Protein AF-G9KLR5-F1 (afdb_monomer)

Mean predicted aligned error: 3.5 Å

Secondary structure (DSSP, 8-state):
-PPPEEEEEE--TTSPPEEPPPEESSS--------------HHHHHHHHH----EEEEEE-SS-EEEEE-

Nearest PDB structures (foldseek):
  2yrb-assembly1_A  TM=8.856E-01  e=5.221E-09  Homo sapiens
  7yrn-assembly1_H  TM=5.237E-01  e=5.596E+00  Homo sapiens
  6lht-assembly1_L  TM=4.208E-01  e=3.847E+00  Mus musculus

Radius of gyration: 14.97 Å; Cα contacts (8 Å, |Δi|>4): 97; chains: 1; bounding box: 34×21×42 Å

Solvent-accessible surface area (backbone atoms only — not comparable to full-atom values): 4541 Å² total; per-residue (Å²): 136,80,66,52,32,33,34,40,37,40,51,54,93,93,52,75,76,44,69,48,59,79,38,69,37,94,76,61,81,5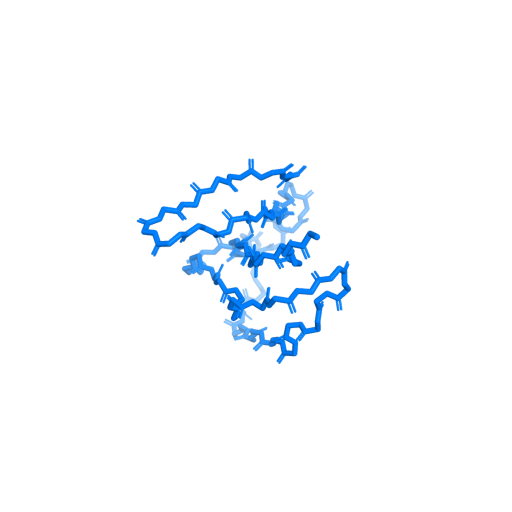9,90,70,86,87,86,78,93,75,77,92,42,73,67,51,54,48,44,69,76,76,52,81,73,64,57,34,36,29,43,54,54,100,89,52,69,45,80,77,48,110

pLDDT: mean 95.02, std 4.64, range [63.12, 98.38]

InterPro domains:
  IPR021656 RPGR-interacting protein 1, first C2 domain [PF11618] (1-70)
  IPR031139 RPGRIP1 family [PTHR14240] (1-70)
  IPR035892 C2 domain superfamily [G3DSA:2.60.40.150] (1-70)
  IPR035892 C2 domain superfamily [SSF49562] (2-69)

Structure (mmCIF, N/C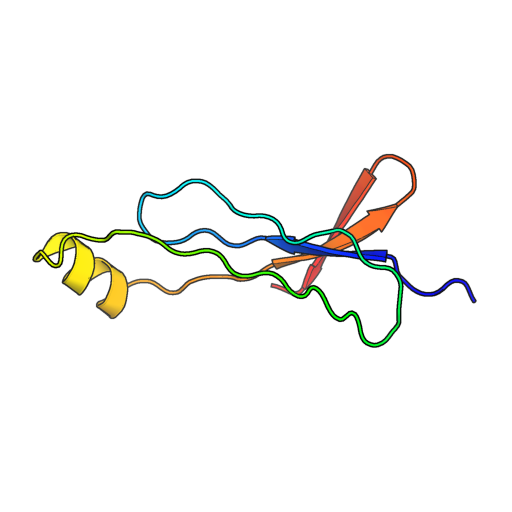A/C/O backbone):
data_AF-G9KLR5-F1
#
_entry.id   AF-G9KLR5-F1
#
loop_
_atom_site.group_PDB
_atom_site.id
_atom_site.type_symbol
_atom_site.label_atom_id
_atom_site.label_alt_id
_atom_site.label_comp_id
_atom_site.label_asym_id
_atom_site.label_entity_id
_atom_site.label_seq_id
_atom_site.pdbx_PDB_ins_code
_atom_site.Cartn_x
_atom_site.Cartn_y
_atom_site.Cartn_z
_atom_site.occupancy
_atom_site.B_iso_or_equiv
_atom_site.auth_seq_id
_atom_site.auth_comp_id
_atom_site.auth_asym_id
_atom_site.auth_atom_id
_atom_site.pdbx_PDB_model_num
ATOM 1 N N . ASP A 1 1 ? 12.918 4.276 -23.337 1.00 63.12 1 ASP A N 1
ATOM 2 C CA . ASP A 1 1 ? 12.636 4.359 -21.895 1.00 63.12 1 ASP A CA 1
ATOM 3 C C . ASP A 1 1 ? 12.564 2.987 -21.269 1.00 63.12 1 ASP A C 1
ATOM 5 O O . ASP A 1 1 ? 12.091 2.064 -21.922 1.00 63.12 1 ASP A O 1
ATOM 9 N N . LYS A 1 2 ? 13.075 2.839 -20.042 1.00 82.31 2 LYS A N 1
ATOM 10 C CA . LYS A 1 2 ? 12.788 1.661 -19.216 1.00 82.31 2 LYS A CA 1
ATOM 11 C C . LYS A 1 2 ? 11.483 1.927 -18.479 1.00 82.31 2 LYS A C 1
ATOM 13 O O . LYS A 1 2 ? 11.333 2.995 -17.893 1.00 82.31 2 LYS A O 1
ATOM 18 N N . GLU A 1 3 ? 10.565 0.970 -18.519 1.00 91.19 3 GLU A N 1
ATOM 19 C CA . GLU A 1 3 ? 9.339 1.042 -17.724 1.00 91.19 3 GLU A CA 1
ATOM 20 C C . GLU A 1 3 ? 9.677 1.141 -16.226 1.00 91.19 3 GLU A C 1
ATOM 22 O O . GLU A 1 3 ? 10.656 0.516 -15.796 1.00 91.19 3 GLU A O 1
ATOM 27 N N . PRO A 1 4 ? 8.911 1.927 -15.443 1.00 94.50 4 PRO A N 1
ATOM 28 C CA . PRO A 1 4 ? 9.164 2.098 -14.021 1.00 94.50 4 PRO A CA 1
ATOM 29 C C . PRO A 1 4 ? 8.943 0.782 -13.280 1.00 94.50 4 PRO A C 1
ATOM 31 O O . PRO A 1 4 ? 8.137 -0.055 -13.687 1.00 94.50 4 PRO A O 1
ATOM 34 N N . VAL A 1 5 ? 9.679 0.614 -12.188 1.00 96.94 5 VAL A N 1
ATOM 35 C CA . VAL A 1 5 ? 9.568 -0.529 -11.286 1.00 96.94 5 VAL A CA 1
ATOM 36 C C . VAL A 1 5 ? 8.972 -0.002 -9.992 1.00 96.94 5 VAL A C 1
ATOM 38 O O . VAL A 1 5 ? 9.589 0.844 -9.350 1.00 96.94 5 VAL A O 1
ATOM 41 N N . THR A 1 6 ? 7.772 -0.443 -9.632 1.00 97.44 6 THR A N 1
ATOM 42 C CA . THR A 1 6 ? 7.024 0.130 -8.509 1.00 97.44 6 THR A CA 1
ATOM 43 C C . THR A 1 6 ? 6.535 -0.927 -7.531 1.00 97.44 6 THR A C 1
ATOM 45 O O . THR A 1 6 ? 6.396 -2.104 -7.869 1.00 97.44 6 THR A O 1
ATOM 48 N N . PHE A 1 7 ? 6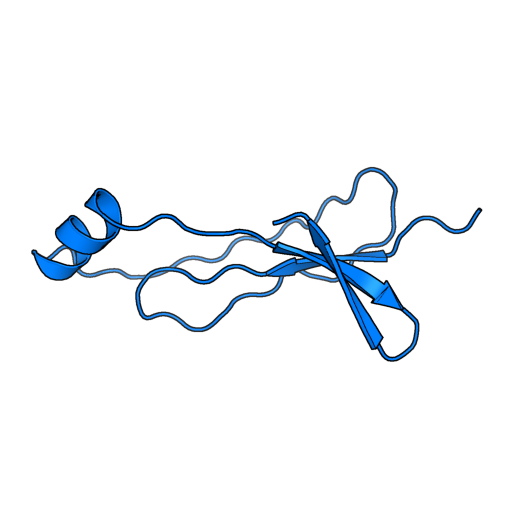.270 -0.491 -6.304 1.00 97.94 7 PHE A N 1
ATOM 49 C CA . PHE A 1 7 ? 5.553 -1.243 -5.278 1.00 97.94 7 PHE A CA 1
ATOM 50 C C . PHE A 1 7 ? 4.782 -0.275 -4.382 1.00 97.94 7 PHE A C 1
ATOM 52 O O . PHE A 1 7 ? 5.089 0.917 -4.342 1.00 97.94 7 PHE A O 1
ATOM 59 N N . CYS A 1 8 ? 3.794 -0.782 -3.651 1.00 98.00 8 CYS A N 1
ATOM 60 C CA . CYS A 1 8 ? 3.019 0.013 -2.710 1.00 98.00 8 CYS A CA 1
ATOM 61 C C . CYS A 1 8 ? 3.222 -0.480 -1.280 1.00 98.00 8 CYS A C 1
ATOM 63 O O . CYS A 1 8 ? 3.370 -1.686 -1.059 1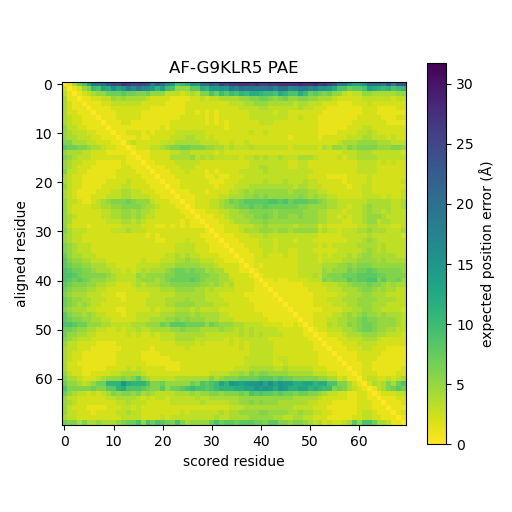.00 98.00 8 CYS A O 1
ATOM 65 N N . THR A 1 9 ? 3.154 0.439 -0.318 1.00 98.06 9 THR A N 1
ATOM 66 C CA . THR A 1 9 ? 3.096 0.114 1.111 1.00 98.06 9 THR A CA 1
ATOM 67 C C . THR A 1 9 ? 1.841 0.675 1.751 1.00 98.06 9 THR A C 1
ATOM 69 O O . THR A 1 9 ? 1.331 1.724 1.360 1.00 98.06 9 THR A O 1
ATOM 72 N N . TYR A 1 10 ? 1.324 -0.040 2.743 1.00 97.62 10 TYR A N 1
ATOM 73 C CA . TYR A 1 10 ? 0.216 0.430 3.565 1.00 97.62 10 TYR A CA 1
ATOM 74 C C . TYR A 1 10 ? 0.228 -0.274 4.920 1.00 97.62 10 TYR A C 1
ATOM 76 O O . TYR A 1 10 ? 0.669 -1.418 5.045 1.00 97.62 10 TYR A O 1
ATOM 84 N N . ALA A 1 11 ? -0.283 0.410 5.938 1.00 96.31 11 ALA A N 1
ATOM 85 C CA . ALA A 1 11 ? -0.478 -0.146 7.270 1.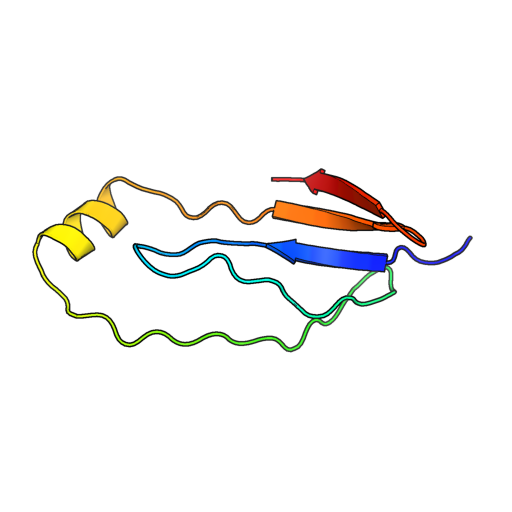00 96.31 11 ALA A CA 1
ATOM 86 C C . ALA A 1 11 ? -1.958 -0.083 7.636 1.00 96.31 11 ALA A C 1
ATOM 88 O O . ALA A 1 11 ? -2.643 0.902 7.354 1.00 96.31 11 ALA A O 1
ATOM 89 N N . PHE A 1 12 ? -2.450 -1.140 8.270 1.00 96.12 12 PHE A N 1
ATOM 90 C CA . PHE A 1 12 ? -3.837 -1.242 8.692 1.00 96.12 12 PHE A CA 1
ATOM 91 C C . PHE A 1 12 ? -3.900 -1.561 10.180 1.00 96.12 12 PHE A C 1
ATOM 93 O O . PHE A 1 12 ? -3.323 -2.545 10.628 1.00 96.12 12 PHE A O 1
ATOM 100 N N . TYR A 1 13 ? -4.648 -0.749 10.922 1.00 94.69 13 TYR A N 1
ATOM 101 C CA . TYR A 1 13 ? -4.891 -0.919 12.352 1.00 94.69 13 TYR A CA 1
ATOM 102 C C . TYR A 1 13 ? -3.593 -1.127 13.162 1.00 94.69 13 TYR A C 1
ATOM 104 O O . TYR A 1 13 ? -2.705 -0.280 13.084 1.00 94.69 13 TYR A O 1
ATOM 112 N N . ASP A 1 14 ? -3.493 -2.203 13.947 1.00 92.00 14 ASP A N 1
ATOM 113 C CA . ASP A 1 14 ? -2.321 -2.592 14.741 1.00 92.00 14 ASP A CA 1
ATOM 114 C C . ASP A 1 14 ? -1.445 -3.660 14.058 1.00 92.00 14 ASP A C 1
ATOM 116 O O . ASP A 1 14 ? -0.536 -4.209 14.683 1.00 92.00 14 ASP A O 1
ATOM 120 N N . PHE A 1 15 ? -1.693 -3.942 12.775 1.00 95.19 15 PHE A N 1
ATOM 121 C CA . PHE A 1 15 ? -0.908 -4.899 12.002 1.00 95.19 15 PHE A CA 1
ATOM 122 C C . PHE A 1 15 ? 0.374 -4.277 11.439 1.00 95.19 15 PHE A C 1
ATOM 124 O O . PHE A 1 15 ? 0.506 -3.062 11.281 1.00 95.19 15 PHE A O 1
ATOM 131 N N . GLU A 1 16 ? 1.324 -5.147 11.096 1.00 96.00 16 GLU A N 1
ATOM 132 C CA . GLU A 1 16 ? 2.586 -4.754 10.473 1.00 96.00 16 GLU A CA 1
ATOM 133 C C . GLU A 1 16 ? 2.381 -4.131 9.085 1.00 96.00 16 GLU A C 1
ATOM 135 O O . GLU A 1 16 ? 1.467 -4.500 8.338 1.00 96.00 16 GLU A O 1
ATOM 140 N N . LEU A 1 17 ? 3.288 -3.216 8.725 1.00 96.38 17 LEU A N 1
ATOM 141 C CA . LEU A 1 17 ? 3.349 -2.606 7.398 1.00 96.38 17 LEU A CA 1
ATOM 142 C C . LEU A 1 17 ? 3.433 -3.692 6.316 1.00 96.38 17 LEU A C 1
ATOM 144 O O . LEU A 1 17 ? 4.299 -4.565 6.370 1.00 96.38 17 LEU A O 1
ATOM 148 N N . G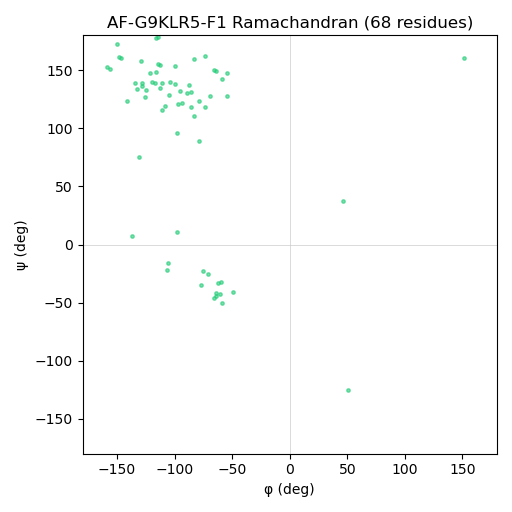LN A 1 18 ? 2.551 -3.617 5.323 1.00 98.00 18 GLN A N 1
ATOM 149 C CA . GLN A 1 18 ? 2.571 -4.505 4.165 1.00 98.00 18 GLN A CA 1
ATOM 150 C C . GLN A 1 18 ? 3.209 -3.837 2.962 1.00 98.00 18 GLN A C 1
ATOM 152 O O . GLN A 1 18 ? 3.110 -2.623 2.786 1.00 98.00 18 GLN A O 1
ATOM 157 N N . THR A 1 19 ? 3.757 -4.681 2.092 1.00 97.62 19 THR A N 1
ATOM 158 C CA . THR A 1 19 ? 4.358 -4.290 0.821 1.00 97.62 19 THR A CA 1
ATOM 159 C C . THR A 1 19 ? 3.842 -5.201 -0.284 1.00 97.62 19 THR A C 1
ATOM 161 O O . THR A 1 19 ? 3.806 -6.422 -0.120 1.00 97.62 19 THR A O 1
ATOM 164 N N . THR A 1 20 ? 3.449 -4.630 -1.421 1.00 97.88 20 THR A N 1
ATOM 165 C CA . THR A 1 20 ? 3.111 -5.420 -2.613 1.00 97.88 20 THR A CA 1
ATOM 166 C C . THR A 1 20 ? 4.374 -5.984 -3.274 1.00 97.88 20 THR A C 1
ATOM 168 O O . THR A 1 20 ? 5.468 -5.458 -3.064 1.00 97.88 20 THR A O 1
ATOM 171 N N . PRO A 1 21 ? 4.261 -7.008 -4.140 1.00 97.00 21 PRO A N 1
ATOM 172 C CA . PRO A 1 21 ? 5.361 -7.389 -5.015 1.00 97.00 21 PRO A CA 1
ATOM 173 C C . PRO A 1 21 ? 5.855 -6.197 -5.841 1.00 97.00 21 PRO A C 1
ATOM 175 O O . PRO A 1 21 ? 5.072 -5.322 -6.218 1.00 97.00 21 PRO A O 1
ATOM 178 N N . ILE A 1 22 ? 7.152 -6.191 -6.134 1.00 96.38 22 ILE A N 1
ATOM 179 C CA . ILE A 1 22 ? 7.773 -5.208 -7.019 1.00 96.38 22 ILE A CA 1
ATOM 180 C C . ILE A 1 22 ? 7.469 -5.606 -8.466 1.00 96.38 22 ILE A C 1
ATOM 182 O O . ILE A 1 22 ? 7.798 -6.719 -8.882 1.00 96.38 22 ILE A O 1
ATOM 186 N N . VAL A 1 23 ? 6.852 -4.708 -9.232 1.00 96.75 23 VAL A N 1
ATOM 187 C CA . VAL A 1 23 ? 6.414 -4.972 -10.611 1.00 96.75 23 VAL A CA 1
ATOM 188 C C . VAL A 1 23 ? 6.931 -3.883 -11.543 1.00 96.75 23 VAL A C 1
ATOM 190 O O . VAL A 1 23 ? 6.919 -2.704 -11.201 1.00 96.75 23 VAL A O 1
ATOM 193 N N . GLN A 1 24 ? 7.394 -4.283 -12.728 1.00 95.75 24 GLN A N 1
ATOM 194 C CA . GLN A 1 24 ? 7.803 -3.369 -13.791 1.00 95.75 24 GLN A CA 1
ATOM 195 C C . GLN A 1 24 ? 6.648 -3.153 -14.777 1.00 95.75 24 GLN A C 1
ATOM 197 O O . GLN A 1 24 ? 6.050 -4.127 -15.230 1.00 95.75 24 GLN A O 1
ATOM 202 N N . GLY A 1 25 ? 6.351 -1.900 -15.124 1.00 94.38 25 GLY A N 1
ATOM 203 C CA . GLY A 1 25 ? 5.345 -1.567 -16.136 1.00 94.38 25 GLY A CA 1
ATOM 204 C C . GLY A 1 25 ? 4.683 -0.208 -15.915 1.00 94.38 25 GLY A C 1
ATOM 205 O O . GLY A 1 25 ? 4.689 0.330 -14.813 1.00 94.38 25 GLY A O 1
ATOM 206 N N . LEU A 1 26 ? 4.070 0.350 -16.964 1.00 92.25 26 LEU A N 1
ATOM 207 C CA . LEU A 1 26 ? 3.271 1.586 -16.861 1.00 92.25 26 LEU A CA 1
ATOM 208 C C . LEU A 1 26 ? 1.891 1.360 -16.212 1.00 92.25 26 LEU A C 1
ATOM 210 O O . LEU A 1 26 ? 1.298 2.291 -15.672 1.00 92.25 26 LEU A O 1
ATOM 214 N N . HIS A 1 27 ? 1.396 0.121 -16.256 1.00 93.56 27 HIS A N 1
ATOM 215 C CA . HIS A 1 27 ? 0.144 -0.317 -15.638 1.00 93.56 27 HIS A CA 1
ATOM 216 C C . HIS A 1 27 ? 0.403 -1.599 -14.829 1.00 93.56 27 HIS A C 1
ATOM 218 O O . HIS A 1 27 ? 0.109 -2.693 -15.311 1.00 93.56 27 HIS A O 1
ATOM 224 N N . PRO A 1 28 ? 1.032 -1.497 -13.645 1.00 93.56 28 PRO A N 1
ATOM 225 C CA . PRO A 1 28 ? 1.443 -2.667 -12.878 1.00 93.56 28 PRO A CA 1
ATOM 226 C C . PRO A 1 28 ? 0.236 -3.422 -12.302 1.00 93.56 28 PRO A C 1
ATOM 228 O O . PRO A 1 28 ? -0.600 -2.852 -11.600 1.00 93.56 28 PRO A O 1
ATOM 231 N N . GLU A 1 29 ? 0.177 -4.731 -12.550 1.00 95.88 29 GLU A N 1
ATOM 232 C CA . GLU A 1 29 ? -0.772 -5.646 -11.910 1.00 95.88 29 GLU A CA 1
ATOM 233 C C . GLU A 1 29 ? -0.095 -6.365 -10.737 1.00 95.88 29 GLU A C 1
ATOM 235 O O . GLU A 1 29 ? 0.589 -7.373 -10.911 1.00 95.88 29 GLU A O 1
ATOM 240 N N . TYR A 1 30 ? -0.277 -5.851 -9.519 1.00 95.94 30 TYR A N 1
ATOM 241 C CA . TYR A 1 30 ? 0.382 -6.413 -8.332 1.00 95.94 30 TYR A CA 1
ATOM 242 C C . TYR A 1 30 ? -0.162 -7.779 -7.898 1.00 95.94 30 TYR A C 1
ATOM 244 O O . TYR A 1 30 ? 0.554 -8.525 -7.233 1.00 95.94 30 TYR A O 1
ATOM 252 N N . ASN A 1 31 ? -1.424 -8.089 -8.229 1.00 96.00 31 ASN A N 1
ATOM 253 C CA . ASN A 1 31 ? -2.105 -9.342 -7.869 1.00 96.00 31 ASN A CA 1
ATOM 254 C C . ASN A 1 31 ? -1.924 -9.740 -6.389 1.00 96.00 31 ASN A C 1
ATOM 256 O O . ASN A 1 31 ? -1.772 -10.913 -6.049 1.00 96.00 31 ASN A O 1
ATOM 260 N N . PHE A 1 32 ? -1.927 -8.739 -5.505 1.00 96.75 32 PHE A N 1
ATOM 261 C CA . PHE A 1 32 ? -1.680 -8.895 -4.078 1.00 96.75 32 PHE A CA 1
ATOM 262 C C . PHE A 1 32 ? -2.984 -8.815 -3.285 1.00 96.75 32 PHE A C 1
ATOM 264 O O . PHE A 1 32 ? -3.856 -7.992 -3.560 1.00 96.75 32 PHE A O 1
ATOM 271 N N . THR A 1 33 ? -3.123 -9.665 -2.273 1.00 96.50 33 THR A N 1
ATOM 272 C CA . THR A 1 33 ? -4.238 -9.631 -1.324 1.00 96.50 33 THR A CA 1
ATOM 273 C C . THR A 1 33 ? -3.700 -9.948 0.062 1.00 96.50 33 THR A C 1
ATOM 275 O O . THR A 1 33 ? -3.115 -11.010 0.261 1.00 96.50 33 THR A O 1
ATOM 278 N N . SER A 1 34 ? -3.934 -9.050 1.020 1.00 95.31 34 SER A N 1
ATOM 279 C CA . SER A 1 34 ? -3.683 -9.296 2.443 1.00 95.31 34 SER A CA 1
ATOM 280 C C . SER A 1 34 ? -5.009 -9.376 3.193 1.00 95.31 34 SER A C 1
ATOM 282 O O . SER A 1 34 ? -5.938 -8.620 2.900 1.00 95.31 34 SER A O 1
ATOM 284 N N . GLN A 1 35 ? -5.111 -10.315 4.133 1.00 96.06 35 GLN A N 1
ATOM 285 C CA . GLN A 1 35 ? -6.316 -10.573 4.920 1.00 96.06 35 GLN A CA 1
ATOM 286 C C . GLN A 1 35 ? -5.969 -10.571 6.404 1.00 96.06 35 GLN A C 1
ATOM 288 O O . GLN A 1 35 ? -4.987 -11.185 6.817 1.00 96.06 35 GLN A O 1
ATOM 293 N N . TYR A 1 36 ? -6.815 -9.924 7.202 1.00 94.31 36 TYR A N 1
ATOM 294 C CA . TYR A 1 36 ? -6.604 -9.763 8.635 1.00 94.31 36 TYR A CA 1
ATOM 295 C C . TYR A 1 36 ? -7.799 -10.289 9.411 1.00 94.31 36 TYR A C 1
ATOM 297 O O . TYR A 1 36 ? -8.947 -9.956 9.109 1.00 94.31 36 TYR A O 1
ATOM 305 N N . LEU A 1 37 ? -7.525 -11.081 10.445 1.00 95.50 37 LEU A N 1
ATOM 306 C CA . LEU A 1 37 ? -8.539 -11.431 11.425 1.00 95.50 37 LEU A CA 1
ATOM 307 C C . LEU A 1 37 ? -8.631 -10.296 12.443 1.00 95.50 37 LEU A C 1
ATOM 309 O O . LEU A 1 37 ? -7.715 -10.102 13.236 1.00 95.50 37 LEU A O 1
ATOM 313 N N . VAL A 1 38 ? -9.742 -9.564 12.428 1.00 94.19 38 VAL A N 1
ATOM 314 C CA . VAL A 1 38 ? -9.957 -8.434 13.335 1.00 94.19 38 VAL A CA 1
ATOM 315 C C . VAL A 1 38 ? -11.077 -8.746 14.311 1.00 94.19 38 VAL A C 1
ATOM 317 O O . VAL A 1 38 ? -12.146 -9.220 13.926 1.00 94.19 38 VAL A O 1
ATOM 320 N N . HIS A 1 39 ? -10.847 -8.438 15.584 1.00 94.94 39 HIS A N 1
ATOM 321 C CA . HIS A 1 39 ? -11.910 -8.431 16.575 1.00 94.94 39 HIS A CA 1
ATOM 322 C C . HIS A 1 39 ? -12.628 -7.077 16.565 1.00 94.94 39 HIS A C 1
ATOM 324 O O . HIS A 1 39 ? -12.022 -6.043 16.841 1.00 94.94 39 HIS A O 1
ATOM 330 N N . VAL A 1 40 ? -13.925 -7.080 16.250 1.00 94.38 40 VAL A N 1
ATOM 331 C CA . VAL A 1 40 ? -14.729 -5.853 16.153 1.00 94.38 40 VAL A CA 1
ATOM 332 C C . VAL A 1 40 ? -15.122 -5.378 17.553 1.00 94.38 40 VAL A C 1
ATOM 334 O O . VAL A 1 40 ? -16.163 -5.757 18.082 1.00 94.38 40 VAL A O 1
ATOM 337 N N . ASN A 1 41 ? -14.264 -4.557 18.152 1.00 96.12 41 ASN A N 1
ATOM 338 C CA . ASN A 1 41 ? -14.488 -3.884 19.430 1.00 96.12 41 ASN A CA 1
ATOM 339 C C . ASN A 1 41 ? -14.537 -2.355 19.253 1.00 96.12 41 ASN A C 1
ATOM 341 O O . ASN A 1 41 ? -14.333 -1.832 18.155 1.00 96.12 41 ASN A O 1
ATOM 345 N N . ASP A 1 42 ? -14.777 -1.628 20.346 1.00 97.00 42 ASP A N 1
ATOM 346 C CA . ASP A 1 42 ? -14.883 -0.164 20.318 1.00 97.00 42 ASP A CA 1
ATOM 347 C C . ASP A 1 42 ? -13.604 0.525 19.810 1.00 97.00 42 ASP A C 1
ATOM 349 O O . ASP A 1 42 ? -13.687 1.548 19.131 1.00 97.00 42 ASP A O 1
ATOM 353 N N . LEU A 1 43 ? -12.423 -0.050 20.077 1.00 95.56 43 LEU A N 1
ATOM 354 C CA . LEU A 1 43 ? -11.143 0.473 19.582 1.00 95.56 43 LEU A CA 1
ATOM 355 C C . LEU A 1 43 ? -11.055 0.377 18.057 1.00 95.56 43 LEU A C 1
ATOM 357 O O . LEU A 1 43 ? -10.694 1.356 17.401 1.00 95.56 43 LEU A O 1
ATOM 361 N N . PHE A 1 44 ? -11.431 -0.770 17.489 1.00 95.88 44 PHE A N 1
ATOM 362 C CA . PHE A 1 44 ? -11.457 -0.957 16.044 1.00 95.88 44 PHE A CA 1
ATOM 363 C C . PHE A 1 44 ? -12.478 -0.030 15.375 1.00 95.88 44 PHE A C 1
ATOM 365 O O . PHE A 1 44 ? -12.158 0.637 14.393 1.00 95.88 44 PHE A O 1
ATOM 372 N N . LEU A 1 45 ? -13.687 0.088 15.937 1.00 96.25 45 LEU A N 1
ATOM 373 C CA . LEU A 1 45 ? -14.707 1.010 15.427 1.00 96.25 45 LEU A CA 1
ATOM 374 C C . LEU A 1 45 ? -14.225 2.465 15.465 1.00 96.25 45 LEU A C 1
ATOM 376 O O . LEU A 1 45 ? -14.406 3.201 14.494 1.00 96.25 45 LEU A O 1
ATOM 380 N N . GLN A 1 46 ? -13.568 2.874 16.552 1.00 96.62 46 GLN A N 1
ATOM 381 C CA . GLN A 1 46 ? -12.988 4.207 16.670 1.00 96.62 46 GLN A CA 1
ATOM 382 C C . GLN A 1 46 ? -11.875 4.443 15.640 1.00 96.62 46 GLN A C 1
ATOM 384 O O . GLN A 1 46 ? -11.830 5.529 15.061 1.00 96.62 46 GLN A O 1
ATOM 389 N N . TYR A 1 47 ? -11.001 3.459 15.405 1.00 96.12 47 TYR A N 1
ATOM 390 C CA . TYR A 1 47 ? -9.958 3.542 14.381 1.00 96.12 47 TYR A CA 1
ATOM 391 C C . TYR A 1 47 ? -10.570 3.766 12.996 1.00 96.12 47 TYR A C 1
ATOM 393 O O . TYR A 1 47 ? -10.214 4.725 12.323 1.00 96.12 47 TYR A O 1
ATOM 401 N N . ILE A 1 48 ? -11.559 2.959 12.602 1.00 95.62 48 ILE A N 1
ATOM 402 C CA . ILE A 1 48 ? -12.214 3.096 11.292 1.00 95.62 48 ILE A CA 1
ATOM 403 C C . ILE A 1 48 ? -12.927 4.449 11.140 1.00 95.62 48 ILE A C 1
ATOM 405 O O . ILE A 1 48 ? -12.978 4.998 10.043 1.00 95.62 48 ILE A O 1
ATOM 409 N N . GLN A 1 49 ? -13.476 5.008 12.222 1.00 96.81 49 GLN A N 1
ATOM 410 C CA . GLN A 1 49 ? -14.154 6.308 12.176 1.00 96.81 49 GLN A CA 1
ATOM 411 C C . GLN A 1 49 ? -13.202 7.506 12.120 1.00 96.81 49 GLN A C 1
ATOM 413 O O . GLN A 1 49 ? -13.559 8.533 11.545 1.00 96.81 49 GLN A O 1
ATOM 418 N N . LYS A 1 50 ? -12.045 7.424 12.785 1.00 96.56 50 LYS A N 1
ATOM 419 C CA . LYS A 1 50 ? -11.162 8.582 13.005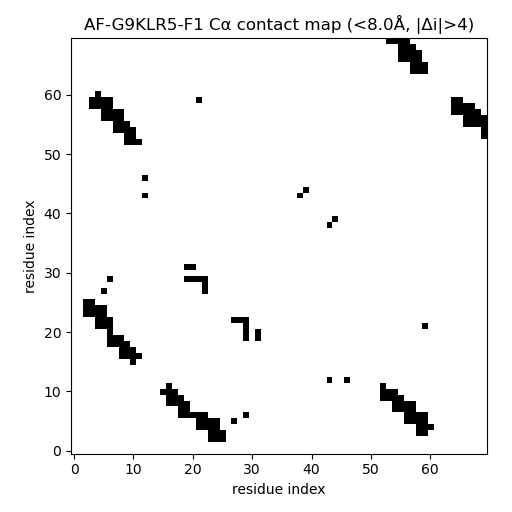 1.00 96.56 50 LYS A CA 1
ATOM 420 C C . LYS A 1 50 ? -9.904 8.570 12.151 1.00 96.56 50 LYS A C 1
ATOM 422 O O . LYS A 1 50 ? -9.303 9.627 11.971 1.00 96.56 50 LYS A O 1
ATOM 427 N N . ASN A 1 51 ? -9.487 7.409 11.667 1.00 95.06 51 ASN A N 1
ATOM 428 C CA . ASN A 1 51 ? -8.235 7.235 10.953 1.00 95.06 51 ASN A CA 1
ATOM 429 C C . ASN A 1 51 ? -8.494 6.890 9.489 1.00 95.06 51 ASN A C 1
ATOM 431 O O . ASN A 1 51 ? -9.516 6.315 9.120 1.00 95.06 51 ASN A O 1
ATOM 435 N N . THR A 1 52 ? -7.518 7.222 8.656 1.00 94.38 52 THR A N 1
ATOM 436 C CA . THR A 1 52 ? -7.451 6.799 7.262 1.00 94.38 52 THR A CA 1
ATOM 437 C C . THR A 1 52 ? -6.252 5.885 7.075 1.00 94.38 52 THR A C 1
ATOM 439 O O . THR A 1 52 ? -5.281 5.948 7.831 1.00 94.38 52 THR A O 1
ATOM 442 N N . ILE A 1 53 ? -6.321 5.035 6.058 1.00 94.88 53 ILE A N 1
ATOM 443 C CA . ILE A 1 53 ? -5.174 4.257 5.602 1.00 94.88 53 ILE A CA 1
ATOM 444 C C . ILE A 1 53 ? -4.515 5.060 4.489 1.00 94.88 53 ILE A C 1
ATOM 446 O O . ILE A 1 53 ? -5.169 5.373 3.494 1.00 94.88 53 ILE A O 1
ATOM 450 N N . THR A 1 54 ? -3.241 5.386 4.664 1.00 96.44 54 THR A N 1
ATOM 451 C CA . THR A 1 54 ? -2.418 5.958 3.598 1.00 96.44 54 THR A CA 1
ATOM 452 C C . THR A 1 54 ? -1.776 4.817 2.824 1.00 96.44 54 THR A C 1
ATOM 454 O O . THR A 1 54 ? -1.209 3.900 3.424 1.00 96.44 54 THR A O 1
ATOM 457 N N . LEU A 1 55 ? -1.896 4.866 1.501 1.00 97.44 55 LEU A N 1
ATOM 458 C CA . LEU A 1 55 ? -1.200 3.965 0.596 1.00 97.44 55 LEU A CA 1
ATOM 459 C C . LEU A 1 55 ? -0.126 4.771 -0.116 1.00 97.44 55 LEU A C 1
ATOM 461 O O . LEU A 1 55 ? -0.434 5.716 -0.833 1.00 97.44 55 LEU A O 1
ATOM 465 N N . GLU A 1 56 ? 1.122 4.376 0.078 1.00 98.38 56 GLU A N 1
ATOM 466 C CA . GLU A 1 56 ? 2.264 5.034 -0.542 1.00 98.38 56 GLU A CA 1
ATOM 467 C C . GLU A 1 56 ? 2.706 4.235 -1.763 1.00 98.38 56 GLU A C 1
ATOM 469 O O . GLU A 1 56 ? 2.752 3.002 -1.726 1.00 98.38 56 GLU A O 1
ATOM 474 N N . VAL A 1 57 ? 3.037 4.938 -2.844 1.00 97.62 57 V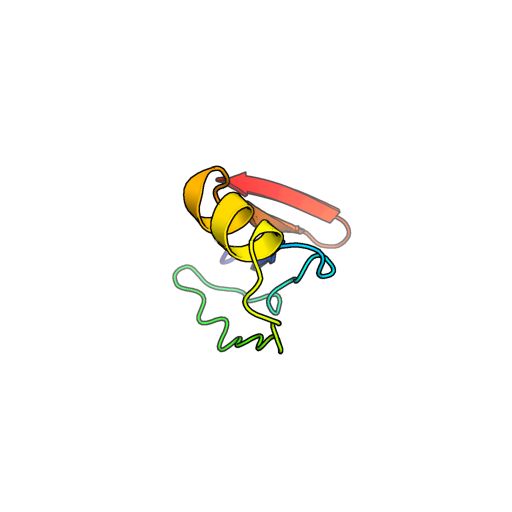AL A N 1
ATOM 475 C CA . VAL A 1 57 ? 3.607 4.350 -4.056 1.00 97.62 57 VAL A CA 1
ATOM 476 C C . VAL A 1 57 ? 5.087 4.681 -4.104 1.00 97.62 57 VAL A C 1
ATOM 478 O O . VAL A 1 57 ? 5.481 5.846 -4.024 1.00 97.62 57 VAL A O 1
ATOM 481 N N . HIS A 1 58 ? 5.896 3.649 -4.300 1.00 97.94 58 HIS A N 1
ATOM 482 C CA . HIS A 1 58 ? 7.347 3.740 -4.340 1.00 97.94 58 HIS A CA 1
ATOM 483 C C . HIS A 1 58 ? 7.859 3.333 -5.708 1.00 97.94 58 HIS A C 1
ATOM 485 O O . HIS A 1 58 ? 7.394 2.346 -6.284 1.00 97.94 58 HIS A O 1
ATOM 491 N N . GLN A 1 59 ? 8.850 4.063 -6.206 1.00 97.31 59 GLN A N 1
ATOM 492 C CA . GLN A 1 59 ? 9.647 3.644 -7.347 1.00 97.31 59 GLN A CA 1
ATOM 493 C C . GLN A 1 59 ? 10.936 3.002 -6.840 1.00 97.31 59 GLN A C 1
ATOM 495 O O . GLN A 1 59 ? 11.718 3.630 -6.129 1.00 97.31 59 GLN A O 1
ATOM 500 N N . ALA A 1 60 ? 11.152 1.741 -7.204 1.00 96.31 60 ALA A N 1
ATOM 501 C CA . ALA A 1 60 ? 12.366 1.012 -6.890 1.00 96.31 60 ALA A CA 1
ATOM 502 C C . ALA A 1 60 ? 13.436 1.250 -7.963 1.00 96.31 60 ALA A C 1
ATOM 504 O O . ALA A 1 60 ? 13.189 1.196 -9.171 1.00 96.31 60 ALA A O 1
ATOM 505 N N . TYR A 1 61 ? 14.655 1.445 -7.491 1.00 92.38 61 TYR A N 1
ATOM 506 C CA . TYR A 1 61 ? 15.885 1.503 -8.262 1.00 92.38 61 TYR A CA 1
ATOM 507 C C . TYR A 1 61 ? 16.768 0.305 -7.885 1.00 92.38 61 TYR A C 1
ATOM 509 O O . TYR A 1 61 ? 16.418 -0.506 -7.032 1.00 92.38 61 TYR A O 1
ATOM 517 N N . SER A 1 62 ? 17.935 0.168 -8.518 1.00 86.44 62 SER A N 1
ATOM 518 C CA . SER A 1 62 ? 18.798 -1.017 -8.375 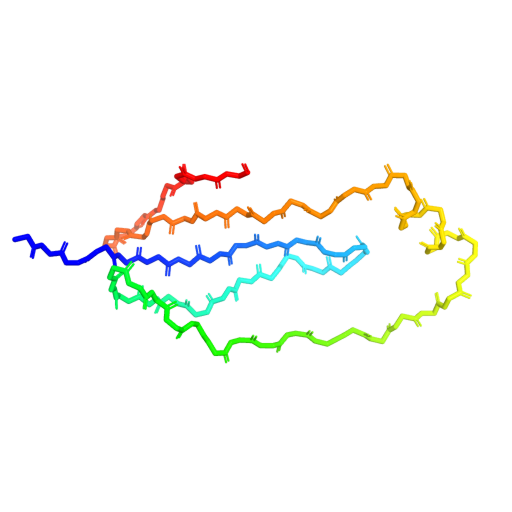1.00 86.44 62 SER A CA 1
ATOM 519 C C . SER A 1 62 ? 19.073 -1.445 -6.925 1.00 86.44 62 SER A C 1
ATOM 521 O O . SER A 1 62 ? 19.102 -2.638 -6.644 1.00 86.44 62 SER A O 1
ATOM 523 N N . THR A 1 63 ? 19.307 -0.493 -6.021 1.00 89.38 63 THR A N 1
ATOM 524 C CA . THR A 1 63 ? 19.651 -0.760 -4.611 1.00 89.38 63 THR A CA 1
ATOM 525 C C . THR A 1 63 ? 18.910 0.149 -3.633 1.00 89.38 63 THR A C 1
ATOM 527 O O . THR A 1 63 ? 19.256 0.167 -2.457 1.00 89.38 63 THR A O 1
ATOM 530 N N . ASP A 1 64 ? 17.957 0.942 -4.118 1.00 94.81 64 ASP A N 1
ATOM 531 C CA . ASP A 1 64 ? 17.288 1.987 -3.339 1.00 94.81 64 ASP A CA 1
ATOM 532 C C . ASP A 1 64 ? 15.856 2.198 -3.843 1.00 94.81 64 ASP A C 1
ATOM 534 O O . ASP A 1 64 ? 15.483 1.640 -4.876 1.00 94.81 64 ASP A O 1
ATOM 538 N N . TYR A 1 65 ? 15.056 2.999 -3.149 1.00 96.25 65 TYR A N 1
ATOM 539 C CA . TYR A 1 65 ? 13.711 3.371 -3.577 1.00 96.25 65 TYR A CA 1
ATOM 540 C C . TYR A 1 65 ? 13.350 4.791 -3.136 1.00 96.25 65 TYR A C 1
ATOM 542 O O . TYR A 1 65 ? 13.936 5.345 -2.211 1.00 96.25 65 TYR A O 1
ATOM 550 N N . GLU A 1 66 ? 12.357 5.375 -3.795 1.00 97.44 66 GLU A N 1
ATOM 551 C CA . GLU A 1 66 ? 11.822 6.693 -3.455 1.00 97.44 66 GLU A CA 1
ATOM 552 C C . GLU A 1 66 ? 10.292 6.662 -3.444 1.00 97.44 66 GLU A C 1
ATOM 554 O O . GLU A 1 66 ? 9.673 6.064 -4.330 1.00 97.44 66 GLU A O 1
ATOM 559 N N . THR A 1 67 ? 9.679 7.324 -2.460 1.00 97.62 67 THR A N 1
ATOM 560 C CA . THR A 1 67 ? 8.229 7.537 -2.419 1.00 97.62 67 THR A CA 1
ATOM 561 C C . THR A 1 67 ? 7.841 8.593 -3.446 1.00 97.62 67 THR A C 1
ATOM 563 O O . THR A 1 67 ? 8.243 9.750 -3.338 1.00 97.62 67 THR A O 1
ATOM 566 N N . ILE A 1 68 ? 7.024 8.210 -4.423 1.00 96.88 68 ILE A N 1
ATOM 567 C CA . ILE A 1 68 ? 6.621 9.081 -5.535 1.00 96.88 68 ILE A CA 1
ATOM 568 C C . ILE A 1 68 ? 5.174 9.586 -5.415 1.00 96.88 68 ILE A C 1
ATOM 570 O O . ILE A 1 68 ? 4.811 10.543 -6.098 1.00 96.88 68 ILE A O 1
ATOM 574 N N . ALA A 1 69 ? 4.347 8.970 -4.559 1.00 96.69 69 ALA A N 1
ATOM 575 C CA . ALA A 1 69 ? 2.981 9.412 -4.250 1.00 96.69 69 ALA A CA 1
ATOM 576 C C . ALA A 1 69 ? 2.488 8.863 -2.894 1.00 96.69 69 ALA A C 1
ATOM 578 O O . ALA A 1 69 ? 2.934 7.791 -2.479 1.00 96.69 69 ALA A O 1
ATOM 579 N N . ALA A 1 70 ? 1.559 9.577 -2.239 1.00 92.25 70 ALA A N 1
ATOM 580 C CA . ALA A 1 70 ? 0.892 9.199 -0.984 1.00 92.25 70 ALA A CA 1
ATOM 581 C C . ALA A 1 70 ? -0.509 9.828 -0.869 1.00 92.25 70 ALA A C 1
ATOM 583 O O . ALA A 1 70 ? -0.715 10.903 -1.484 1.00 92.25 70 ALA A O 1
#

Organism: Mustela putorius furo (NCBI:txid9669)

Foldseek 3Di:
DFFWWKKKWKDDDPDDIDIFDTAGHPDDDRVDDDDDDDDDDPSNVCCVVPHDMDMWMWTDDPPDIDTPGD

Sequence (70 aa):
DKEPVTFCTYAFYDFELQTTPIVQGLHPEYNFTSQYLVHVNDLFLQYIQKNTITLEVHQAYSTDYETIAA